Protein AF-A0A091C6R9-F1 (afdb_monomer)

Radius of gyration: 9.48 Å; Cα contacts (8 Å, |Δi|>4): 36; chains: 1; bounding box: 19×18×27 Å
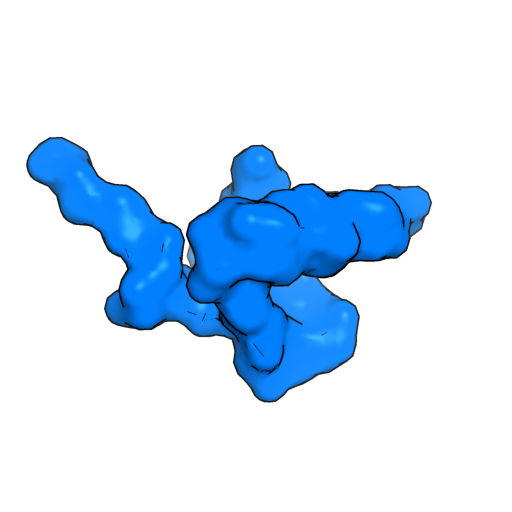
Sequence (41 aa):
MVNHAGRLAPGWNKQADLLFEEGVFLKDENHVDLKKYQWED

Mean predicted aligned error: 4.43 Å

Foldseek 3Di:
DQPPQQFDDPPCQCVQVVCVVVVFHAPDPTGTPCVVPPDDD

pLDDT: mean 83.44, std 7.41, range [59.59, 91.5]

Nearest PDB structures (foldseek):
  5vhh-assembly1_d  TM=3.308E-01  e=1.908E+00  Homo sapiens
  5vhf-assembly1_d  TM=3.314E-01  e=3.355E+00  Homo sapiens
  5vhs-assembly1_d  TM=3.301E-01  e=3.126E+00  Homo sapiens

Secondary structure (DSSP, 8-state):
---TT-BPPTT-THHHHHHHHTT--EEETTEE-HHHHPPP-

Organism: NCBI:txid1302648

Structure (mmCIF, N/CA/C/O backbone):
data_AF-A0A091C6R9-F1
#
_entry.id   AF-A0A091C6R9-F1
#
loop_
_atom_site.group_PDB
_atom_site.id
_atom_site.type_symbol
_atom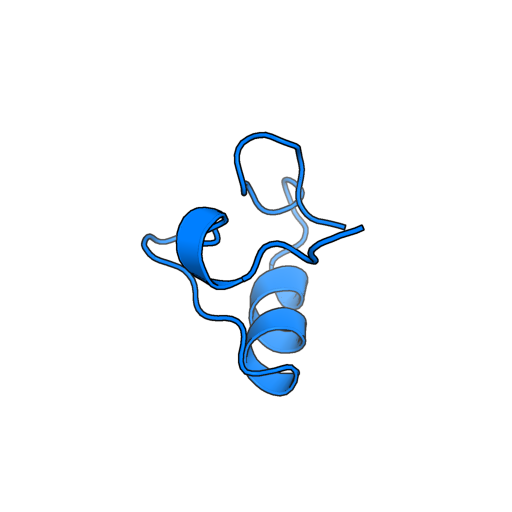_site.label_atom_id
_atom_site.label_alt_id
_atom_site.label_comp_id
_atom_site.label_asym_id
_atom_site.label_entity_id
_atom_site.label_seq_id
_atom_site.pdbx_PDB_ins_code
_atom_site.Cartn_x
_atom_site.Cartn_y
_atom_site.Cartn_z
_atom_site.occupancy
_atom_site.B_iso_or_equiv
_atom_site.auth_seq_id
_atom_site.auth_comp_id
_atom_site.auth_asym_id
_atom_site.auth_atom_id
_atom_site.pdbx_PDB_model_num
ATOM 1 N N . MET A 1 1 ? 4.821 -4.972 6.872 1.00 62.59 1 MET A N 1
ATOM 2 C CA . MET A 1 1 ? 5.358 -3.615 7.125 1.00 62.59 1 MET A CA 1
ATOM 3 C C . MET A 1 1 ? 5.278 -2.795 5.845 1.00 62.59 1 MET A C 1
ATOM 5 O O . MET A 1 1 ? 5.869 -3.187 4.847 1.0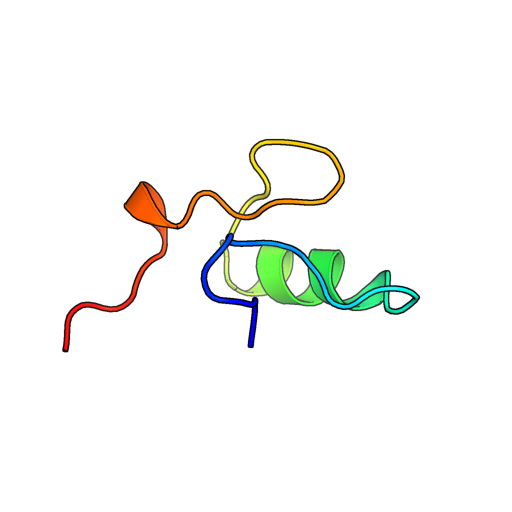0 62.59 1 MET A O 1
ATOM 9 N N . VAL A 1 2 ? 4.531 -1.692 5.859 1.00 71.69 2 VAL A N 1
ATOM 10 C CA . VAL A 1 2 ? 4.674 -0.594 4.883 1.00 71.69 2 VAL A CA 1
ATOM 11 C C . VAL A 1 2 ? 5.634 0.435 5.472 1.00 71.69 2 VAL A C 1
ATOM 13 O O . VAL A 1 2 ? 5.764 0.510 6.694 1.00 71.69 2 VAL A O 1
ATOM 16 N N . ASN A 1 3 ? 6.354 1.192 4.645 1.00 76.62 3 ASN A N 1
ATOM 17 C CA . ASN A 1 3 ? 7.241 2.221 5.195 1.00 76.62 3 ASN A CA 1
ATOM 18 C C . ASN A 1 3 ? 6.430 3.388 5.799 1.00 76.62 3 ASN A C 1
ATOM 20 O O . ASN A 1 3 ? 5.220 3.484 5.602 1.00 76.62 3 ASN A O 1
ATOM 24 N N . HIS A 1 4 ? 7.098 4.314 6.493 1.00 73.56 4 HIS A N 1
ATOM 25 C CA . HIS A 1 4 ? 6.459 5.488 7.111 1.00 73.56 4 HIS A CA 1
ATOM 26 C C . HIS A 1 4 ? 5.730 6.409 6.099 1.00 73.56 4 HIS A C 1
ATOM 28 O O . HIS A 1 4 ? 4.930 7.256 6.481 1.00 73.56 4 HIS A O 1
ATOM 34 N N . ALA A 1 5 ? 5.975 6.261 4.792 1.00 75.88 5 ALA A N 1
ATOM 35 C CA . ALA A 1 5 ? 5.245 6.975 3.739 1.00 75.88 5 ALA A CA 1
ATOM 36 C C . ALA A 1 5 ? 4.000 6.213 3.236 1.00 75.88 5 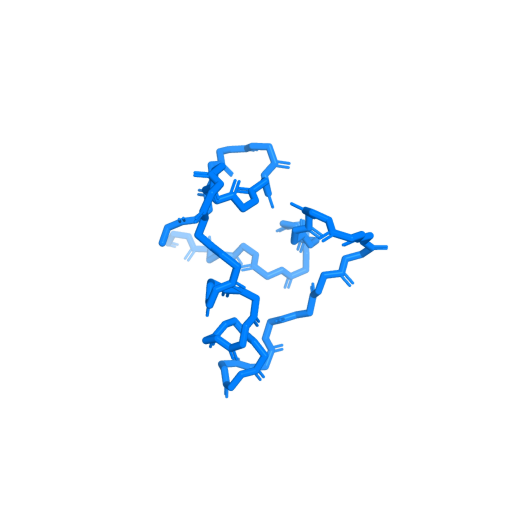ALA A C 1
ATOM 38 O O . ALA A 1 5 ? 3.317 6.681 2.325 1.00 75.88 5 ALA A O 1
ATOM 39 N N . GLY A 1 6 ? 3.723 5.029 3.785 1.00 80.88 6 GLY A N 1
ATOM 40 C CA . GLY A 1 6 ? 2.653 4.130 3.357 1.00 80.88 6 GLY A CA 1
ATOM 41 C C . GLY A 1 6 ? 2.985 3.355 2.088 1.00 80.88 6 GLY A C 1
ATOM 42 O O . GLY A 1 6 ? 2.115 2.672 1.560 1.00 80.88 6 GLY A O 1
ATOM 43 N N . ARG A 1 7 ? 4.214 3.451 1.569 1.00 87.50 7 ARG A N 1
ATOM 44 C CA . ARG A 1 7 ? 4.596 2.812 0.309 1.00 87.50 7 ARG A CA 1
ATOM 45 C C . ARG A 1 7 ? 4.803 1.311 0.493 1.00 87.50 7 ARG A C 1
ATOM 47 O O . ARG A 1 7 ? 5.398 0.874 1.487 1.00 87.50 7 ARG A O 1
ATOM 54 N N . LEU A 1 8 ? 4.370 0.550 -0.507 1.00 88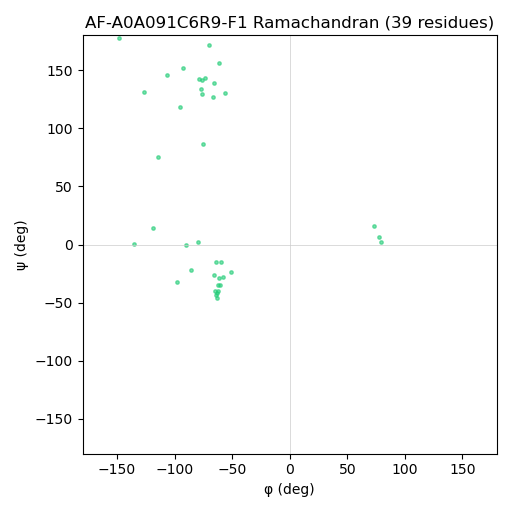.56 8 LEU A N 1
ATOM 55 C CA . LEU A 1 8 ? 4.721 -0.859 -0.659 1.00 88.56 8 LEU A CA 1
ATOM 56 C C . LEU A 1 8 ? 6.236 -1.046 -0.820 1.00 88.56 8 LEU A C 1
ATOM 58 O O . LEU A 1 8 ? 6.961 -0.146 -1.258 1.00 88.56 8 LEU A O 1
ATOM 62 N N . ALA A 1 9 ? 6.725 -2.233 -0.475 1.00 87.50 9 ALA A N 1
ATOM 63 C CA . ALA A 1 9 ? 8.108 -2.605 -0.701 1.00 87.50 9 ALA A CA 1
ATOM 64 C C . ALA A 1 9 ? 8.378 -2.696 -2.218 1.00 87.50 9 ALA A C 1
ATOM 66 O O . ALA A 1 9 ? 7.663 -3.410 -2.931 1.00 87.50 9 ALA A O 1
ATOM 67 N N . PRO A 1 10 ? 9.406 -1.998 -2.737 1.00 84.62 10 PRO A N 1
ATOM 68 C CA . PRO A 1 10 ? 9.752 -2.050 -4.153 1.00 84.62 10 PRO A CA 1
ATOM 69 C C . PRO A 1 10 ? 10.021 -3.487 -4.615 1.00 84.62 10 PRO A C 1
ATOM 71 O O . PRO A 1 10 ? 10.789 -4.210 -3.984 1.00 84.62 10 PRO A O 1
ATOM 74 N N . GLY A 1 11 ? 9.401 -3.897 -5.724 1.00 84.69 11 GLY A N 1
ATOM 75 C CA . GLY A 1 11 ? 9.578 -5.234 -6.302 1.00 84.69 11 GLY A CA 1
ATOM 76 C C . GLY A 1 11 ? 8.776 -6.353 -5.626 1.00 84.69 11 GLY A C 1
ATOM 77 O O . GLY A 1 11 ? 8.878 -7.500 -6.058 1.00 84.69 11 GLY A O 1
ATOM 78 N N . TRP A 1 12 ? 7.956 -6.053 -4.611 1.00 84.31 12 TRP A N 1
ATOM 79 C CA . TRP A 1 12 ? 7.114 -7.044 -3.936 1.00 84.31 12 TRP A CA 1
ATOM 80 C C . TRP A 1 12 ? 5.618 -6.786 -4.150 1.00 84.31 12 TRP A C 1
ATOM 82 O O . TRP A 1 12 ? 4.892 -6.366 -3.252 1.00 84.31 12 TRP A O 1
ATOM 92 N N . ASN A 1 13 ? 5.133 -7.104 -5.351 1.00 81.25 13 ASN A N 1
ATOM 93 C CA . ASN A 1 13 ? 3.735 -6.863 -5.736 1.00 81.25 13 ASN A CA 1
ATOM 94 C C . ASN A 1 13 ? 2.716 -7.619 -4.860 1.00 81.25 13 ASN A C 1
ATOM 96 O O . ASN A 1 13 ? 1.628 -7.109 -4.619 1.00 81.25 13 ASN A O 1
ATOM 100 N N . LYS A 1 14 ? 3.091 -8.784 -4.306 1.00 88.62 14 LYS A N 1
ATOM 101 C CA . LYS A 1 14 ? 2.222 -9.579 -3.412 1.00 88.62 14 LYS A CA 1
ATOM 102 C C . LYS A 1 14 ? 1.871 -8.867 -2.103 1.00 88.62 14 LYS A C 1
ATOM 104 O O . LYS A 1 14 ? 0.972 -9.301 -1.393 1.00 88.62 14 LYS A O 1
ATOM 109 N N . GLN A 1 15 ? 2.585 -7.796 -1.751 1.00 90.50 15 GLN A N 1
ATOM 110 C CA . GLN A 1 15 ? 2.262 -7.021 -0.560 1.00 90.50 15 GLN A CA 1
ATOM 111 C C . GLN A 1 15 ? 0.872 -6.381 -0.652 1.00 90.50 15 GLN A C 1
ATOM 113 O O . GLN A 1 15 ? 0.196 -6.282 0.366 1.00 90.50 15 GLN A O 1
ATOM 118 N N . ALA A 1 16 ? 0.443 -5.967 -1.848 1.00 87.94 16 ALA A N 1
ATOM 119 C CA . ALA A 1 16 ? -0.891 -5.409 -2.054 1.00 87.94 16 ALA A CA 1
ATOM 120 C C . ALA A 1 16 ? -1.987 -6.447 -1.771 1.00 87.94 16 ALA A C 1
ATOM 122 O O . ALA A 1 16 ? -2.951 -6.133 -1.079 1.00 87.94 16 ALA A O 1
ATOM 123 N N . ASP A 1 17 ? -1.794 -7.683 -2.239 1.00 89.81 17 ASP A N 1
ATOM 124 C CA . ASP A 1 17 ? -2.748 -8.779 -2.045 1.00 89.81 17 ASP A CA 1
ATOM 125 C C . ASP A 1 17 ? -2.919 -9.113 -0.556 1.00 89.81 17 ASP A C 1
ATOM 127 O O . ASP A 1 17 ? -4.038 -9.181 -0.059 1.00 89.81 17 ASP A O 1
ATOM 131 N N . LEU A 1 18 ? -1.808 -9.225 0.182 1.00 91.50 18 LEU A N 1
ATOM 132 C CA . LEU A 1 18 ? -1.841 -9.481 1.627 1.00 91.50 18 LEU A CA 1
ATOM 133 C C . LEU A 1 18 ? -2.533 -8.350 2.397 1.00 91.50 18 LEU A C 1
ATOM 135 O O . LEU A 1 18 ? -3.291 -8.603 3.324 1.00 91.50 18 LEU A O 1
ATOM 139 N N . LEU A 1 19 ? -2.289 -7.092 2.019 1.00 90.25 19 LEU A N 1
ATOM 140 C CA . LEU A 1 19 ? -2.969 -5.955 2.641 1.00 90.25 19 LEU A CA 1
ATOM 141 C C . LEU A 1 19 ? -4.475 -5.991 2.364 1.00 90.25 19 LEU A C 1
ATOM 143 O O . LEU A 1 19 ? -5.260 -5.731 3.270 1.00 90.25 19 LEU A O 1
ATOM 147 N N . PHE A 1 20 ? -4.878 -6.358 1.147 1.00 88.50 20 PHE A N 1
ATOM 148 C CA . PHE A 1 20 ? -6.285 -6.497 0.788 1.00 88.50 20 PHE A CA 1
ATOM 149 C C . PHE A 1 20 ? -6.985 -7.592 1.605 1.00 88.50 20 PHE A C 1
ATOM 151 O O . PHE A 1 20 ? -8.102 -7.370 2.072 1.00 88.50 20 PHE A O 1
ATOM 158 N N . GLU A 1 21 ? -6.336 -8.740 1.821 1.00 90.94 21 GLU A N 1
ATOM 159 C CA . GLU A 1 21 ? -6.856 -9.819 2.679 1.00 90.94 21 GLU A CA 1
ATOM 160 C C . GLU A 1 21 ? -7.067 -9.357 4.131 1.00 90.94 21 GLU A C 1
ATOM 162 O O . GLU A 1 21 ? -8.049 -9.736 4.765 1.00 90.94 21 GLU A O 1
ATOM 167 N N . GLU A 1 22 ? -6.208 -8.463 4.623 1.00 89.12 22 GLU A N 1
ATOM 168 C CA . GLU A 1 22 ? -6.319 -7.823 5.942 1.00 89.12 22 GLU A CA 1
ATOM 169 C C . GLU A 1 22 ? -7.333 -6.654 5.968 1.00 89.12 22 GLU A C 1
ATOM 171 O O . GLU A 1 22 ? -7.492 -5.973 6.981 1.00 89.12 22 GLU A O 1
ATOM 176 N N . GLY A 1 23 ? -8.020 -6.372 4.854 1.00 88.19 23 GLY A N 1
ATOM 177 C CA . GLY A 1 23 ? -8.961 -5.253 4.731 1.00 88.19 23 GLY A CA 1
ATOM 178 C C . GLY A 1 23 ? -8.295 -3.873 4.651 1.00 88.19 23 GLY A C 1
ATOM 179 O O . GLY A 1 23 ? -8.957 -2.846 4.831 1.00 88.19 23 GLY A O 1
ATOM 180 N N . VAL A 1 24 ? -6.991 -3.830 4.373 1.00 88.75 24 VAL A N 1
ATOM 181 C CA . VAL A 1 24 ? -6.203 -2.613 4.164 1.00 88.75 24 VAL A CA 1
ATOM 182 C C . VAL A 1 24 ? -6.118 -2.314 2.671 1.00 88.75 24 VAL A C 1
ATOM 184 O O . VAL A 1 24 ? -5.552 -3.066 1.883 1.00 88.75 24 VA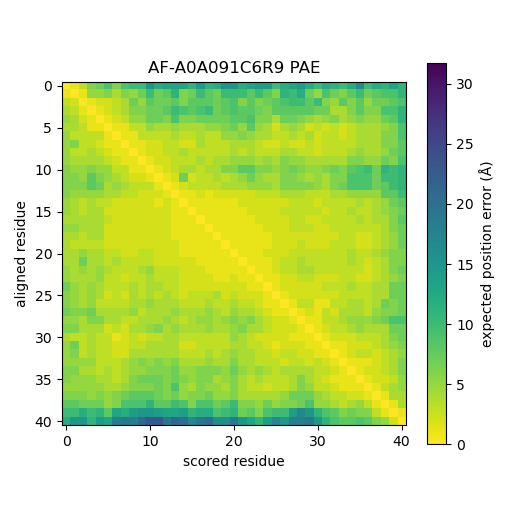L A O 1
ATOM 187 N N . PHE A 1 25 ? -6.647 -1.160 2.272 1.00 86.94 25 PHE A N 1
ATOM 188 C CA . PHE A 1 25 ? -6.728 -0.771 0.865 1.00 86.94 25 PHE A CA 1
ATOM 189 C C . PHE A 1 25 ? -5.712 0.314 0.514 1.00 86.94 25 PHE A C 1
ATOM 191 O O . PHE A 1 25 ? -5.420 1.211 1.314 1.00 86.94 25 PHE A O 1
ATOM 198 N N . LEU A 1 26 ? -5.210 0.253 -0.718 1.00 87.62 26 LEU A N 1
ATOM 199 C CA . LEU A 1 26 ? -4.345 1.286 -1.269 1.00 87.62 26 LEU A CA 1
ATOM 200 C C . LEU A 1 26 ? -5.173 2.488 -1.736 1.00 87.62 26 LEU A C 1
ATOM 202 O O . LEU A 1 26 ? -6.267 2.330 -2.275 1.00 87.62 26 LEU A O 1
ATOM 206 N N . LYS A 1 27 ? -4.642 3.697 -1.538 1.00 88.00 27 LYS A N 1
ATOM 207 C CA . LYS A 1 27 ? -5.231 4.939 -2.073 1.00 88.00 27 LYS A CA 1
ATOM 208 C C . LYS A 1 27 ? -4.782 5.232 -3.506 1.00 88.00 27 LYS A C 1
ATOM 210 O O . LYS A 1 27 ? -5.439 5.986 -4.213 1.00 88.00 27 LYS A O 1
ATOM 215 N N . ASP A 1 28 ? -3.647 4.662 -3.902 1.00 86.88 28 ASP A N 1
ATOM 216 C CA . ASP A 1 28 ? -3.085 4.694 -5.249 1.00 86.88 28 ASP A CA 1
ATOM 217 C C . ASP A 1 28 ? -2.312 3.39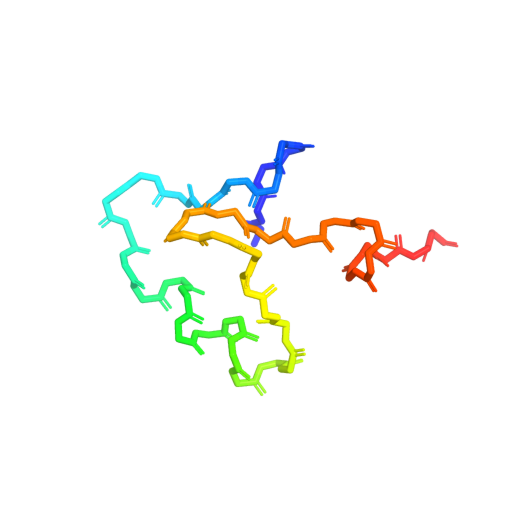3 -5.505 1.00 86.88 28 ASP A C 1
ATOM 219 O O . ASP A 1 28 ? -2.206 2.557 -4.613 1.00 86.88 28 ASP A O 1
ATOM 223 N N . GLU A 1 29 ? -1.757 3.216 -6.704 1.00 83.38 29 GLU A N 1
ATOM 224 C CA . G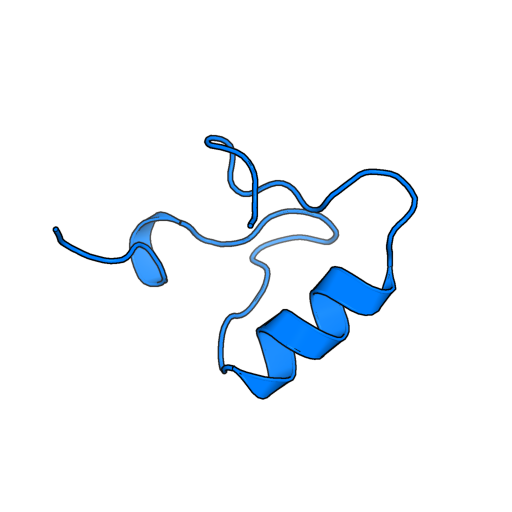LU A 1 29 ? -1.086 1.975 -7.125 1.00 83.38 29 GLU A CA 1
ATOM 225 C C . GLU A 1 29 ? -0.011 1.455 -6.153 1.00 83.38 29 GLU A C 1
ATOM 227 O O . GLU A 1 29 ? 0.299 0.267 -6.176 1.00 83.38 29 GLU A O 1
ATOM 232 N N . ASN A 1 30 ? 0.579 2.311 -5.307 1.00 83.94 30 ASN A N 1
ATOM 233 C CA . ASN A 1 30 ? 1.725 1.944 -4.474 1.00 83.94 30 ASN A CA 1
ATOM 234 C C . ASN A 1 30 ? 1.648 2.401 -3.010 1.00 83.94 30 ASN A C 1
ATOM 236 O O . ASN A 1 30 ? 2.606 2.145 -2.272 1.00 83.94 30 ASN A O 1
ATOM 240 N N . HIS A 1 31 ? 0.581 3.073 -2.566 1.00 87.25 31 HIS A N 1
ATOM 241 C CA . HIS A 1 31 ? 0.501 3.614 -1.203 1.00 87.25 31 HIS A CA 1
ATOM 242 C C . HIS A 1 31 ? -0.759 3.181 -0.446 1.00 87.25 31 HIS A C 1
ATOM 244 O O . HIS A 1 31 ? -1.881 3.357 -0.915 1.00 87.25 31 HIS A O 1
ATOM 250 N N . VAL A 1 32 ? -0.570 2.710 0.787 1.00 87.31 32 VAL A N 1
ATOM 251 C CA . VAL A 1 32 ? -1.615 2.547 1.806 1.00 87.31 32 VAL A CA 1
ATOM 252 C C . VAL A 1 32 ? -2.024 3.911 2.355 1.00 87.31 32 VAL A C 1
ATOM 254 O O . VAL A 1 32 ? -1.190 4.800 2.562 1.00 87.31 32 VAL A O 1
ATOM 257 N N . ASP A 1 33 ? -3.315 4.076 2.637 1.00 87.19 33 ASP A N 1
ATOM 258 C CA . ASP A 1 33 ? -3.794 5.219 3.409 1.00 87.19 33 ASP A CA 1
ATOM 259 C C . ASP A 1 33 ? -3.481 5.049 4.903 1.00 87.19 33 ASP A C 1
ATOM 261 O O . ASP A 1 33 ? -4.294 4.556 5.686 1.00 87.19 33 ASP A O 1
ATOM 265 N N . LEU A 1 34 ? -2.278 5.460 5.307 1.00 83.56 34 LEU A N 1
ATOM 266 C CA . LEU A 1 34 ? -1.848 5.366 6.702 1.00 83.56 34 LEU A CA 1
ATOM 267 C C . LEU A 1 34 ? -2.766 6.121 7.667 1.00 83.56 34 LEU A C 1
ATOM 269 O O . LEU A 1 34 ? -2.895 5.696 8.802 1.00 83.56 34 LEU A O 1
ATOM 273 N N . LYS A 1 35 ? -3.461 7.184 7.245 1.00 84.19 35 LYS A N 1
ATOM 274 C CA . LYS A 1 35 ? -4.388 7.889 8.148 1.00 84.19 35 LYS A CA 1
ATOM 275 C C . LYS A 1 35 ? -5.578 7.024 8.556 1.00 84.19 35 LYS A C 1
ATOM 277 O O . LYS A 1 35 ? -6.181 7.276 9.590 1.00 84.19 35 LYS A O 1
ATOM 282 N N . LYS A 1 36 ? -5.936 6.051 7.718 1.00 84.12 36 LYS A N 1
ATOM 283 C CA . LYS A 1 36 ? -7.084 5.167 7.920 1.00 84.12 36 LYS A CA 1
ATOM 284 C C . LYS A 1 36 ? -6.693 3.823 8.535 1.00 84.12 36 LYS A C 1
ATOM 286 O O . LYS A 1 36 ? -7.494 3.248 9.260 1.00 84.12 36 LYS A O 1
ATOM 291 N N . TYR A 1 37 ? -5.497 3.327 8.219 1.00 83.06 37 TYR A N 1
ATOM 292 C CA . TYR A 1 37 ? -5.054 1.972 8.571 1.00 83.06 37 TYR A CA 1
ATOM 293 C C . TYR A 1 37 ? -3.807 1.942 9.474 1.00 83.06 37 TYR A C 1
ATOM 295 O O . TYR 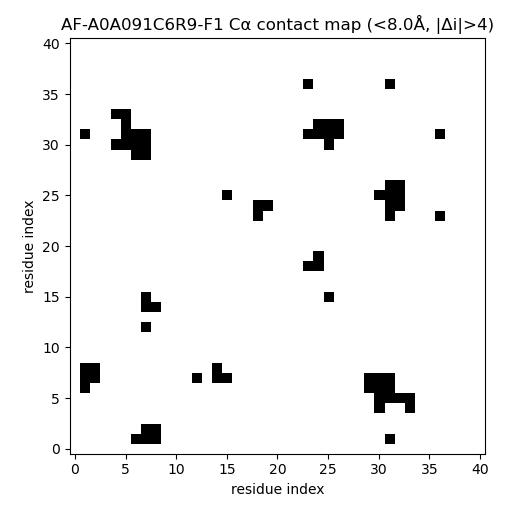A 1 37 ? -3.159 0.904 9.603 1.00 83.06 37 TYR A O 1
ATOM 303 N N . GLN A 1 38 ? -3.434 3.077 10.070 1.00 81.25 38 GLN A N 1
ATOM 304 C CA . GLN A 1 38 ? -2.424 3.131 11.125 1.00 81.25 38 GLN A CA 1
ATOM 305 C C . GLN A 1 38 ? -2.935 2.405 12.372 1.00 81.25 38 GLN A C 1
ATOM 307 O O . GLN A 1 38 ? -4.089 2.560 12.762 1.00 81.25 38 GLN A O 1
ATOM 312 N N . TRP A 1 39 ? -2.049 1.642 13.005 1.00 75.38 39 TRP A N 1
ATOM 313 C CA . TRP A 1 39 ? -2.286 1.123 14.345 1.00 75.38 39 TRP A CA 1
ATOM 314 C C . TRP A 1 39 ? -2.067 2.260 15.347 1.00 75.38 39 TRP A C 1
ATOM 316 O O . TRP A 1 39 ? -1.058 2.963 15.260 1.00 75.38 39 TRP A O 1
ATOM 326 N N . GLU A 1 40 ? -3.024 2.477 16.245 1.00 67.75 40 GLU A N 1
ATOM 327 C CA . GLU A 1 40 ? -2.791 3.309 17.427 1.00 67.75 40 GLU A CA 1
ATOM 328 C C . GLU A 1 40 ? -1.986 2.478 18.437 1.00 67.75 40 GLU A C 1
ATOM 330 O O . GLU A 1 40 ? -2.273 1.290 18.599 1.00 67.75 40 GLU A O 1
ATOM 335 N N . ASP A 1 41 ? -0.940 3.076 19.017 1.00 59.59 41 ASP A N 1
ATOM 336 C CA . ASP A 1 41 ? -0.062 2.432 20.011 1.00 59.59 41 ASP A CA 1
ATOM 337 C C . ASP A 1 41 ? -0.820 1.986 21.276 1.00 59.59 41 ASP A C 1
ATOM 339 O O . ASP A 1 41 ? -1.726 2.727 21.731 1.00 59.59 41 ASP A O 1
#

Solvent-accessible surface area (backbone atoms only — not comparable to full-atom values): 2697 Å² total; per-residue (Å²): 134,59,49,99,82,20,32,60,60,88,95,45,73,66,55,58,57,56,32,46,77,73,72,44,62,62,79,51,102,54,27,42,44,49,93,79,70,57,83,80,132